Protein AF-A0A6G9AR00-F1 (afdb_monomer_lite)

Foldseek 3Di:
DPDPQQFQLVLVLLVLADPVLSVVLVVQLCVQCVVVVNNVVCVVAVNDRPHQLLPDDPSSLVSCCVRQVDDSCLNVDDPVVVNVRSVVSSVVRPD

Structure (mmCIF, N/CA/C/O backbone):
data_AF-A0A6G9AR00-F1
#
_entry.id   AF-A0A6G9AR00-F1
#
loop_
_atom_site.group_PDB
_atom_site.id
_atom_site.type_symbol
_atom_site.label_atom_id
_atom_site.label_alt_id
_atom_site.label_comp_id
_atom_site.label_asym_id
_atom_site.label_entity_id
_atom_site.label_seq_id
_atom_site.pdbx_PDB_ins_code
_atom_site.Cartn_x
_atom_site.Cartn_y
_atom_site.Cartn_z
_atom_site.occupancy
_atom_site.B_iso_or_equiv
_atom_site.auth_seq_id
_atom_site.auth_comp_id
_atom_site.auth_asym_id
_atom_site.auth_atom_id
_atom_site.pdbx_PDB_model_num
ATOM 1 N N . MET A 1 1 ? 12.379 14.492 23.608 1.00 38.84 1 MET A N 1
ATOM 2 C CA . MET A 1 1 ? 11.408 14.354 22.499 1.00 38.84 1 MET A CA 1
ATOM 3 C C . MET A 1 1 ? 11.443 12.910 22.033 1.00 38.84 1 MET A C 1
ATOM 5 O O . MET A 1 1 ? 12.538 12.475 21.694 1.00 38.84 1 MET A O 1
ATOM 9 N N . PRO A 1 2 ? 10.353 12.125 22.064 1.00 42.62 2 PRO A N 1
ATOM 10 C CA . PRO A 1 2 ? 10.412 10.800 21.472 1.00 42.62 2 PRO A CA 1
ATOM 11 C C . PRO A 1 2 ? 10.426 10.966 19.951 1.00 42.62 2 PRO A C 1
ATOM 13 O O . PRO A 1 2 ? 9.489 11.487 19.352 1.00 42.62 2 PRO A O 1
ATOM 16 N N . SER A 1 3 ? 11.543 10.569 19.354 1.00 44.75 3 SER A N 1
ATOM 17 C CA . SER A 1 3 ? 11.789 10.486 17.923 1.00 44.75 3 SER A CA 1
ATOM 18 C C . SER A 1 3 ? 10.709 9.616 17.285 1.00 44.75 3 SER A C 1
ATOM 20 O O . SER A 1 3 ? 10.756 8.391 17.403 1.00 44.75 3 SER A O 1
ATOM 22 N N . VAL A 1 4 ? 9.713 10.212 16.627 1.00 49.25 4 VAL A N 1
ATOM 23 C CA . VAL A 1 4 ? 8.842 9.429 15.747 1.00 49.25 4 VAL A CA 1
ATOM 24 C C . VAL A 1 4 ? 9.726 9.077 14.558 1.00 49.25 4 VAL A C 1
ATOM 26 O O . VAL A 1 4 ? 10.139 9.985 13.833 1.00 49.25 4 VAL A O 1
ATOM 29 N N . PRO A 1 5 ? 10.121 7.804 14.375 1.00 46.47 5 PRO A N 1
ATOM 30 C CA . PRO A 1 5 ? 10.903 7.465 13.208 1.00 46.47 5 PRO A CA 1
ATOM 31 C C . PRO A 1 5 ? 10.030 7.819 12.016 1.00 46.47 5 PRO A C 1
ATOM 33 O O . PRO A 1 5 ? 8.821 7.586 12.054 1.00 46.47 5 PRO A O 1
ATOM 36 N N . ASN A 1 6 ? 10.659 8.394 11.002 1.00 54.59 6 ASN A N 1
ATOM 37 C CA . ASN A 1 6 ? 10.115 8.691 9.687 1.00 54.59 6 ASN A CA 1
ATOM 38 C C . ASN A 1 6 ? 9.624 7.368 9.057 1.00 54.59 6 ASN A C 1
ATOM 40 O O . ASN A 1 6 ? 10.310 6.742 8.254 1.00 54.59 6 ASN A O 1
ATOM 44 N N . ARG A 1 7 ? 8.520 6.827 9.579 1.00 63.00 7 ARG A N 1
ATOM 45 C CA . ARG A 1 7 ? 7.983 5.511 9.262 1.00 63.00 7 ARG A CA 1
ATOM 46 C C . ARG A 1 7 ? 7.152 5.709 8.020 1.00 63.00 7 ARG A C 1
ATOM 48 O O . ARG A 1 7 ? 6.136 6.387 8.074 1.00 63.00 7 ARG A O 1
ATOM 55 N N . ASN A 1 8 ? 7.604 5.106 6.928 1.00 79.88 8 ASN A N 1
ATOM 56 C CA . ASN A 1 8 ? 6.878 4.992 5.674 1.00 79.88 8 ASN A CA 1
ATOM 57 C C . ASN A 1 8 ? 5.347 4.903 5.910 1.00 79.88 8 ASN A C 1
ATOM 59 O O . ASN A 1 8 ? 4.888 3.908 6.486 1.00 79.88 8 ASN A O 1
ATOM 63 N N . PRO A 1 9 ? 4.554 5.905 5.489 1.00 84.50 9 PRO A N 1
ATOM 64 C CA . PRO A 1 9 ? 3.129 5.967 5.813 1.00 84.50 9 PRO A CA 1
ATOM 65 C C . PRO A 1 9 ? 2.324 4.824 5.172 1.00 84.50 9 PRO A C 1
ATOM 67 O O . PRO A 1 9 ? 1.307 4.408 5.726 1.00 84.50 9 PRO A O 1
ATOM 70 N N . LEU A 1 10 ? 2.827 4.184 4.102 1.00 84.44 10 LEU A N 1
ATOM 71 C CA . LEU A 1 10 ? 2.244 2.931 3.590 1.00 84.44 10 LEU A CA 1
ATOM 72 C C . LEU A 1 10 ? 2.298 1.809 4.623 1.00 84.44 10 LEU A C 1
ATOM 74 O O . LEU A 1 10 ? 1.376 1.000 4.728 1.00 84.44 10 LEU A O 1
ATOM 78 N N . PHE A 1 11 ? 3.397 1.727 5.373 1.00 82.38 11 PHE A N 1
ATOM 79 C CA . PHE A 1 11 ? 3.552 0.715 6.407 1.00 82.38 11 PHE A CA 1
ATOM 80 C C . PHE A 1 11 ? 2.547 0.941 7.539 1.00 82.38 11 PHE A C 1
ATOM 82 O O . PHE A 1 11 ? 1.971 -0.021 8.051 1.00 82.38 11 PHE A O 1
ATOM 89 N N . GLN A 1 12 ? 2.303 2.204 7.898 1.00 82.62 12 GLN A N 1
ATOM 90 C CA . GLN A 1 12 ? 1.280 2.576 8.867 1.00 82.62 12 GLN A CA 1
ATOM 91 C C . GLN A 1 12 ? -0.115 2.177 8.381 1.00 82.62 12 GLN A C 1
ATOM 93 O O . GLN A 1 12 ? -0.804 1.446 9.093 1.00 82.62 12 GLN A O 1
ATOM 98 N N . LEU A 1 13 ? -0.486 2.553 7.155 1.00 86.81 13 LEU A N 1
ATOM 99 C CA . LEU A 1 13 ? -1.760 2.182 6.538 1.00 86.81 13 LEU A CA 1
ATOM 100 C C . LEU A 1 13 ? -1.967 0.660 6.556 1.00 86.81 13 LEU A C 1
ATOM 102 O O . LEU A 1 13 ? -2.929 0.156 7.131 1.00 86.81 13 LEU A O 1
ATOM 106 N N . LEU A 1 14 ? -1.003 -0.104 6.034 1.00 85.00 14 LEU A N 1
ATOM 107 C CA . LEU A 1 14 ? -1.074 -1.568 5.984 1.00 85.00 14 LEU A CA 1
ATOM 108 C C . LEU A 1 14 ? -1.132 -2.244 7.359 1.00 85.00 14 LEU A C 1
ATOM 110 O O . LEU A 1 14 ? -1.521 -3.415 7.439 1.00 85.00 14 LEU A O 1
ATOM 114 N N . ARG A 1 15 ? -0.671 -1.577 8.421 1.00 84.06 15 ARG A N 1
ATOM 115 C CA . ARG A 1 15 ? -0.706 -2.086 9.798 1.00 84.06 15 ARG A CA 1
ATOM 116 C C . ARG A 1 15 ? -2.006 -1.725 10.516 1.00 84.06 15 ARG A C 1
ATOM 118 O O . ARG A 1 15 ? -2.429 -2.505 11.362 1.00 84.06 15 ARG A O 1
ATOM 125 N N . GLN A 1 16 ? -2.589 -0.568 10.212 1.00 87.25 16 GLN A N 1
ATOM 126 C CA . GLN A 1 16 ? -3.801 -0.072 10.865 1.00 87.25 16 GLN A CA 1
ATOM 127 C C . GLN A 1 16 ? -5.094 -0.576 10.211 1.00 87.25 16 GLN A C 1
ATOM 129 O O . GLN A 1 16 ? -6.138 -0.549 10.853 1.00 87.25 16 GLN A O 1
ATOM 134 N N . LEU A 1 17 ? -5.030 -1.099 8.981 1.00 87.00 17 LEU A N 1
ATOM 135 C CA . LEU A 1 17 ? -6.171 -1.782 8.367 1.00 87.00 17 LEU A CA 1
ATOM 136 C C . LEU A 1 17 ? -6.668 -2.957 9.239 1.00 87.00 17 LEU A C 1
ATOM 138 O O . LEU A 1 17 ? -5.840 -3.720 9.758 1.00 87.00 17 LEU A O 1
ATOM 142 N N . PRO A 1 18 ? -7.995 -3.184 9.338 1.00 87.06 18 PRO A N 1
ATOM 143 C CA . PRO A 1 18 ? -8.550 -4.345 10.031 1.00 87.06 18 PRO A CA 1
ATOM 144 C C . PRO A 1 18 ? -7.943 -5.650 9.508 1.00 87.06 18 PRO A C 1
ATOM 146 O O . PRO A 1 18 ? -7.810 -5.824 8.298 1.00 87.06 18 PRO A O 1
ATOM 149 N N . LYS A 1 19 ? -7.597 -6.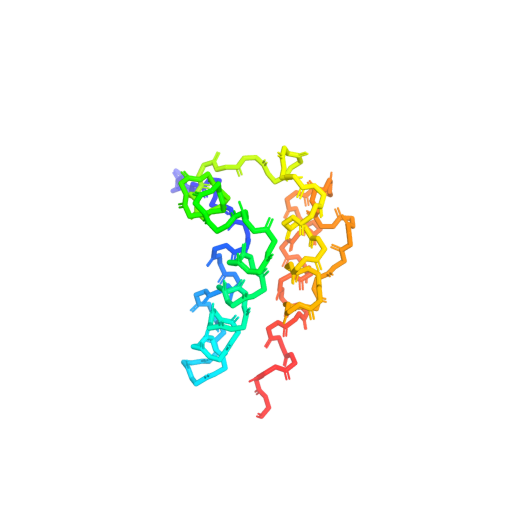596 10.396 1.00 86.50 19 LYS A N 1
ATOM 150 C CA . LYS A 1 19 ? -6.904 -7.856 10.040 1.00 86.50 19 LYS A CA 1
ATOM 151 C C . LYS A 1 19 ? -7.437 -8.563 8.776 1.00 86.50 19 LYS A C 1
ATOM 153 O O . LYS A 1 19 ? -6.602 -8.880 7.924 1.00 86.50 19 LYS A O 1
ATOM 158 N N . PRO A 1 20 ? -8.755 -8.813 8.611 1.00 87.75 20 PRO A N 1
ATOM 159 C CA . PRO A 1 20 ? -9.261 -9.489 7.412 1.00 87.75 20 PRO A CA 1
ATOM 160 C C . PRO A 1 20 ? -8.995 -8.683 6.130 1.00 87.75 20 PRO A C 1
ATOM 162 O O . PRO A 1 20 ? -8.513 -9.230 5.137 1.00 87.75 20 PRO A O 1
ATOM 165 N N . ILE A 1 21 ? -9.206 -7.367 6.183 1.00 88.56 21 ILE A N 1
ATOM 166 C CA . ILE A 1 21 ? -9.020 -6.449 5.053 1.00 88.56 21 ILE A CA 1
ATOM 167 C C . ILE A 1 21 ? -7.532 -6.288 4.741 1.00 88.56 21 ILE A C 1
ATOM 169 O O . ILE A 1 21 ? -7.111 -6.454 3.599 1.00 88.56 21 ILE A O 1
ATOM 173 N N . GLY A 1 22 ? -6.702 -6.045 5.755 1.00 88.38 22 GLY A N 1
ATOM 174 C CA . GLY A 1 22 ? -5.254 -5.939 5.606 1.00 88.38 22 GLY A CA 1
ATOM 175 C C . GLY A 1 22 ? -4.641 -7.192 4.977 1.00 88.38 22 GLY A C 1
ATOM 176 O O . GLY A 1 22 ? -3.766 -7.080 4.116 1.00 88.38 22 GLY A O 1
ATOM 177 N N . TRP A 1 23 ? -5.122 -8.387 5.337 1.00 89.88 23 TRP A N 1
ATOM 178 C CA . TRP A 1 23 ? -4.678 -9.635 4.713 1.00 89.88 23 TRP A CA 1
ATOM 179 C C . TRP A 1 23 ? -5.100 -9.733 3.242 1.00 89.88 23 TRP A C 1
ATOM 181 O O . TRP A 1 23 ? -4.257 -10.016 2.387 1.00 89.88 23 TRP A O 1
ATOM 191 N N . GLN A 1 24 ? -6.365 -9.429 2.931 1.00 91.25 24 GLN A N 1
ATOM 192 C CA . GLN A 1 24 ? -6.875 -9.409 1.558 1.00 91.25 24 GLN A CA 1
ATOM 193 C C . GLN A 1 24 ? -6.079 -8.436 0.676 1.00 91.25 24 GLN A C 1
ATOM 195 O O . GLN A 1 24 ? -5.608 -8.819 -0.396 1.00 91.25 24 GLN A O 1
ATOM 200 N N . LYS A 1 25 ? -5.855 -7.205 1.151 1.00 90.19 25 LYS A N 1
ATOM 201 C CA . LYS A 1 25 ? -5.097 -6.173 0.432 1.00 90.19 25 LYS A CA 1
ATOM 202 C C . LYS A 1 25 ? -3.645 -6.587 0.206 1.00 90.19 25 LYS A C 1
ATOM 204 O O . LYS A 1 25 ? -3.155 -6.499 -0.915 1.00 90.19 25 LYS A O 1
ATOM 209 N N . ARG A 1 26 ? -2.959 -7.122 1.224 1.00 90.94 26 ARG A N 1
ATOM 210 C CA . ARG A 1 26 ? -1.579 -7.631 1.076 1.00 90.94 26 ARG A CA 1
ATOM 211 C C . ARG A 1 26 ? -1.493 -8.772 0.066 1.00 90.94 26 ARG A C 1
ATOM 213 O O . ARG A 1 26 ? -0.542 -8.821 -0.714 1.00 90.94 26 ARG A O 1
ATOM 220 N N . ARG A 1 27 ? -2.472 -9.682 0.067 1.00 92.75 27 ARG A N 1
ATOM 221 C CA . ARG A 1 27 ? -2.537 -10.789 -0.894 1.00 92.75 27 ARG A CA 1
ATOM 222 C C . ARG A 1 27 ? -2.752 -10.280 -2.320 1.00 92.75 27 ARG A C 1
ATOM 224 O O . ARG A 1 27 ? -2.054 -10.747 -3.216 1.00 92.75 27 ARG A O 1
ATOM 231 N N . ALA A 1 28 ? -3.641 -9.306 -2.513 1.00 93.25 28 ALA A N 1
ATOM 232 C CA . ALA A 1 28 ? -3.888 -8.686 -3.813 1.00 93.25 28 ALA A CA 1
ATOM 233 C C . ALA A 1 28 ? -2.654 -7.927 -4.336 1.00 93.25 28 ALA A C 1
ATOM 235 O O . ALA A 1 28 ? -2.198 -8.197 -5.442 1.00 93.25 28 ALA A O 1
ATOM 236 N N . ILE A 1 29 ? -2.030 -7.087 -3.498 1.00 92.56 29 ILE A N 1
ATOM 237 C CA . ILE A 1 29 ? -0.780 -6.377 -3.827 1.00 92.56 29 ILE A CA 1
ATOM 238 C C . ILE A 1 29 ? 0.314 -7.366 -4.240 1.00 92.56 29 ILE A C 1
ATOM 240 O O . ILE A 1 29 ? 0.994 -7.160 -5.243 1.00 92.56 29 ILE A O 1
ATOM 244 N N . LYS A 1 30 ? 0.480 -8.463 -3.489 1.00 93.25 30 LYS A N 1
ATOM 245 C CA . LYS A 1 30 ? 1.451 -9.505 -3.834 1.00 93.25 30 LYS A CA 1
ATOM 246 C C . LYS A 1 30 ? 1.148 -10.122 -5.200 1.00 93.25 30 LYS A C 1
ATOM 248 O O . LYS A 1 30 ? 2.067 -10.232 -6.003 1.00 93.25 30 LYS A O 1
ATOM 253 N N . ALA A 1 31 ? -0.095 -10.532 -5.452 1.00 93.88 31 ALA A N 1
ATOM 254 C CA . ALA A 1 31 ? -0.482 -11.163 -6.713 1.00 93.88 31 ALA A CA 1
ATOM 255 C C . ALA A 1 31 ? -0.194 -10.251 -7.916 1.00 93.88 31 ALA A C 1
ATOM 257 O O . ALA A 1 31 ? 0.449 -10.676 -8.874 1.00 93.88 31 ALA A O 1
ATOM 258 N N . ASP A 1 32 ? -0.568 -8.978 -7.810 1.00 93.62 32 ASP A N 1
ATOM 259 C CA . ASP A 1 32 ? -0.351 -7.986 -8.861 1.00 93.62 32 ASP A CA 1
ATOM 260 C C . ASP A 1 32 ? 1.133 -7.726 -9.127 1.00 93.62 32 ASP A C 1
ATOM 262 O O . ASP A 1 32 ? 1.584 -7.690 -10.270 1.00 93.62 32 ASP A O 1
ATOM 266 N N . LEU A 1 33 ? 1.931 -7.580 -8.069 1.00 93.06 33 LEU A N 1
ATOM 267 C CA . LEU A 1 33 ? 3.363 -7.335 -8.214 1.00 93.06 33 LEU A CA 1
ATOM 268 C C . LEU A 1 33 ? 4.123 -8.561 -8.721 1.00 93.06 33 LEU A C 1
ATOM 270 O O . LEU A 1 33 ? 5.155 -8.397 -9.370 1.00 93.06 33 LEU A O 1
ATOM 274 N N . VAL A 1 34 ? 3.649 -9.775 -8.425 1.00 93.88 34 VAL A N 1
ATOM 275 C CA . VAL A 1 34 ? 4.196 -11.007 -9.009 1.00 93.88 34 VAL A CA 1
ATOM 276 C C . VAL A 1 34 ? 3.910 -11.041 -10.508 1.00 93.88 34 VAL A C 1
ATOM 278 O O . VAL A 1 34 ? 4.840 -11.268 -11.275 1.00 93.88 34 VAL A 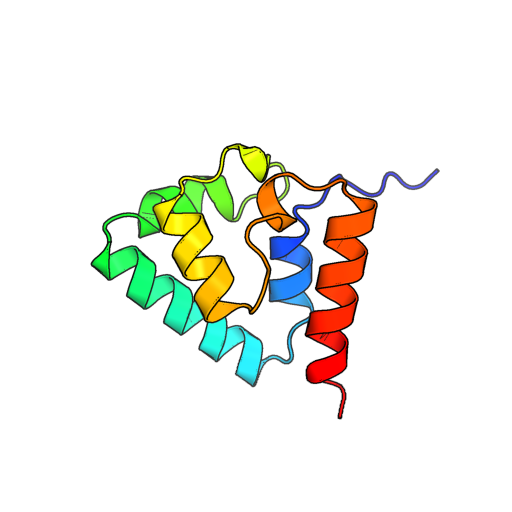O 1
ATOM 281 N N . ALA A 1 35 ? 2.680 -10.728 -10.930 1.00 92.94 35 ALA A N 1
ATOM 282 C CA . ALA A 1 35 ? 2.319 -10.661 -12.348 1.00 92.94 35 ALA A CA 1
ATOM 283 C C . ALA A 1 35 ? 3.156 -9.629 -13.128 1.00 92.94 35 ALA A C 1
ATOM 285 O O . ALA A 1 35 ? 3.475 -9.841 -14.292 1.00 92.94 35 ALA A O 1
ATOM 286 N N . LEU A 1 36 ? 3.568 -8.539 -12.472 1.00 90.94 36 LEU A N 1
ATOM 287 C CA . LEU A 1 36 ? 4.431 -7.505 -13.055 1.00 90.94 36 LEU A CA 1
ATOM 288 C C . LEU A 1 36 ? 5.940 -7.797 -12.932 1.00 90.94 36 LEU A C 1
ATOM 290 O O . LEU A 1 36 ? 6.751 -6.977 -13.364 1.00 90.94 36 LEU A O 1
ATOM 294 N N . GLY A 1 37 ? 6.347 -8.893 -12.282 1.00 91.81 37 GLY A N 1
ATOM 295 C CA . GLY A 1 37 ? 7.760 -9.175 -11.996 1.00 91.81 37 GLY A CA 1
ATOM 296 C C . GLY A 1 37 ? 8.424 -8.159 -11.050 1.00 91.81 37 GLY A C 1
ATOM 297 O O . GLY A 1 37 ? 9.645 -8.025 -11.028 1.00 91.81 37 GLY A O 1
ATOM 298 N N . LYS A 1 38 ? 7.638 -7.410 -10.264 1.00 91.12 38 LYS A N 1
ATOM 299 C CA . LYS A 1 38 ? 8.108 -6.352 -9.344 1.00 91.12 38 LYS A CA 1
ATOM 300 C C . LYS A 1 38 ? 8.009 -6.730 -7.864 1.00 91.12 38 LYS A C 1
ATOM 302 O O . LYS A 1 38 ? 8.403 -5.937 -7.007 1.00 91.12 38 LYS A O 1
ATOM 307 N N . TRP A 1 39 ? 7.518 -7.929 -7.543 1.00 90.31 39 TRP A N 1
ATOM 308 C CA . TRP A 1 39 ? 7.343 -8.388 -6.159 1.00 90.31 39 TRP A CA 1
ATOM 309 C C . TRP A 1 39 ? 8.628 -8.314 -5.331 1.00 90.31 39 TRP A C 1
ATOM 311 O O . TRP A 1 39 ? 8.607 -7.826 -4.201 1.00 90.31 39 TRP A O 1
ATOM 321 N N . GLU A 1 40 ? 9.755 -8.754 -5.889 1.00 87.69 40 GLU A N 1
ATOM 322 C CA . GLU A 1 40 ? 11.027 -8.760 -5.168 1.00 87.69 40 GLU A CA 1
ATOM 323 C C . GLU A 1 40 ? 11.512 -7.341 -4.849 1.00 87.69 40 GLU A C 1
ATOM 325 O O . GLU A 1 40 ? 11.848 -7.041 -3.701 1.00 87.69 40 GLU A O 1
ATOM 330 N N . HIS A 1 41 ? 11.429 -6.436 -5.829 1.00 85.75 41 HIS A N 1
ATOM 331 C CA . HIS A 1 41 ? 11.736 -5.021 -5.641 1.00 85.75 41 HIS A CA 1
ATOM 332 C C . HIS A 1 41 ? 10.856 -4.391 -4.550 1.00 85.75 41 HIS A C 1
ATOM 334 O O . HIS A 1 41 ? 11.361 -3.740 -3.635 1.00 85.75 41 HIS A O 1
ATOM 340 N N . TYR A 1 42 ? 9.543 -4.627 -4.599 1.00 85.62 42 TYR A N 1
ATOM 341 C CA . TYR A 1 42 ? 8.607 -4.130 -3.591 1.00 85.62 42 TYR A CA 1
ATOM 342 C C . TYR A 1 42 ? 8.924 -4.654 -2.184 1.00 85.62 42 TYR A C 1
ATOM 344 O O . 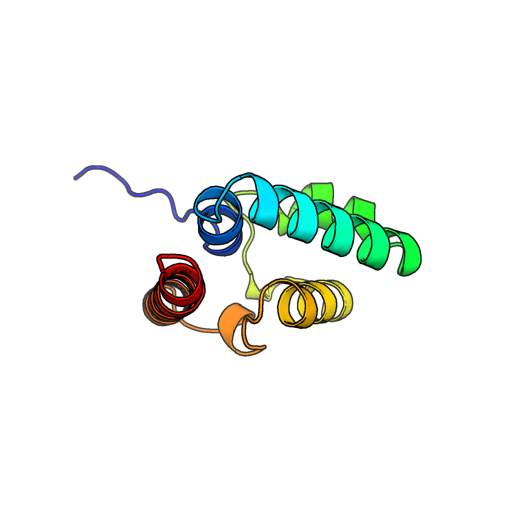TYR A 1 42 ? 8.986 -3.879 -1.227 1.00 85.62 42 TYR A O 1
ATOM 352 N N . ARG A 1 43 ? 9.181 -5.961 -2.054 1.00 86.31 43 ARG A N 1
ATOM 353 C CA . ARG A 1 43 ? 9.487 -6.607 -0.773 1.00 86.31 43 ARG A CA 1
ATOM 354 C C . ARG A 1 43 ? 10.793 -6.101 -0.163 1.00 86.31 43 ARG A C 1
ATOM 356 O O . ARG A 1 43 ? 10.852 -5.889 1.045 1.00 86.31 43 ARG A O 1
ATOM 363 N N . GLN A 1 44 ? 11.840 -5.942 -0.970 1.00 84.56 44 GLN A N 1
ATOM 364 C CA . GLN A 1 44 ? 13.168 -5.567 -0.479 1.00 84.56 44 GLN A CA 1
ATOM 365 C C . GLN A 1 44 ? 13.312 -4.062 -0.224 1.00 84.56 44 GLN A C 1
ATOM 367 O O . GLN A 1 44 ? 14.090 -3.668 0.647 1.00 84.56 44 GLN A O 1
ATOM 372 N N . ARG A 1 45 ? 12.587 -3.225 -0.977 1.00 83.75 45 ARG A N 1
ATOM 373 C CA . ARG A 1 45 ? 12.720 -1.762 -0.944 1.00 83.75 45 ARG A CA 1
ATOM 374 C C . ARG A 1 45 ? 11.491 -1.091 -0.341 1.00 83.75 45 ARG A C 1
ATOM 376 O O . ARG A 1 45 ? 11.575 -0.552 0.756 1.00 83.75 45 ARG A O 1
ATOM 383 N N . VAL A 1 46 ? 10.354 -1.170 -1.031 1.00 78.31 46 VAL A N 1
ATOM 384 C CA . VAL A 1 46 ? 9.165 -0.334 -0.779 1.00 78.31 46 VAL A CA 1
ATOM 385 C C . VAL A 1 46 ? 8.516 -0.605 0.579 1.00 78.31 46 VAL A C 1
ATOM 387 O O . VAL A 1 46 ? 8.019 0.319 1.210 1.00 78.31 46 VAL A O 1
ATOM 390 N N . LEU A 1 47 ? 8.549 -1.847 1.068 1.00 75.50 47 LEU A N 1
ATOM 391 C CA . LEU A 1 47 ? 8.007 -2.204 2.386 1.00 75.50 47 LEU A CA 1
ATOM 392 C C . LEU A 1 47 ? 8.898 -1.802 3.574 1.00 75.50 47 LEU A C 1
ATOM 394 O O . LEU A 1 47 ? 8.501 -2.004 4.724 1.00 75.50 47 LEU A O 1
ATOM 398 N N . ARG A 1 48 ? 10.098 -1.256 3.338 1.00 78.50 48 ARG A N 1
ATOM 399 C CA . ARG A 1 48 ? 10.973 -0.816 4.429 1.00 78.50 48 ARG A CA 1
ATOM 400 C C . ARG A 1 48 ? 10.486 0.503 5.017 1.00 78.50 48 ARG A C 1
ATOM 402 O O . ARG A 1 48 ? 10.049 1.402 4.301 1.00 78.50 48 ARG A O 1
ATOM 409 N N . SER A 1 49 ? 10.624 0.621 6.337 1.00 70.50 49 SER A N 1
ATOM 410 C CA . SER A 1 49 ? 10.247 1.823 7.086 1.00 70.50 49 SER A CA 1
ATOM 411 C C . SER A 1 49 ? 10.996 3.071 6.615 1.00 70.50 49 SER A C 1
ATOM 413 O O . SER A 1 49 ? 10.439 4.154 6.694 1.00 70.50 49 SER A O 1
ATOM 415 N N . GLU A 1 50 ? 12.231 2.914 6.138 1.00 75.25 50 GLU A N 1
ATOM 416 C CA . GLU A 1 50 ? 13.130 4.007 5.738 1.00 75.25 50 GLU A CA 1
ATOM 417 C C . GLU A 1 50 ? 13.057 4.330 4.236 1.00 75.25 50 GLU A C 1
ATOM 419 O O . GLU A 1 50 ? 13.827 5.143 3.724 1.00 75.25 50 GLU A O 1
ATOM 424 N N . TRP A 1 51 ? 12.174 3.660 3.489 1.00 82.31 51 TRP A N 1
ATOM 425 C CA . TRP A 1 51 ? 12.061 3.884 2.055 1.00 82.31 51 TRP A CA 1
ATOM 426 C C . TRP A 1 51 ? 11.457 5.256 1.753 1.00 82.31 51 TRP A C 1
ATOM 428 O O . TRP A 1 51 ? 10.388 5.602 2.254 1.00 82.31 51 TRP A O 1
ATOM 438 N N . LYS A 1 52 ? 12.119 6.016 0.875 1.00 81.00 52 LYS A N 1
ATOM 439 C CA . LYS A 1 52 ? 11.591 7.27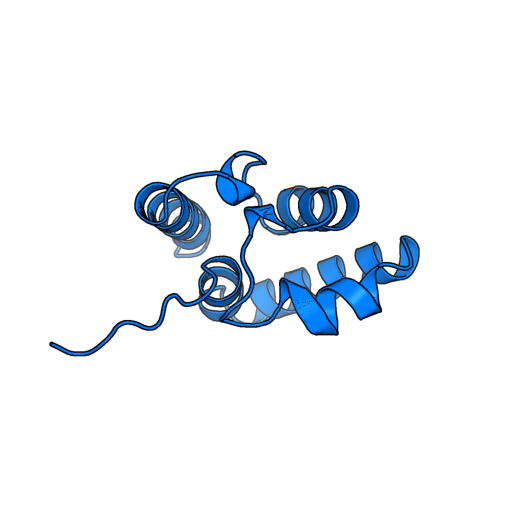7 0.348 1.00 81.00 52 LYS A CA 1
ATOM 440 C C . LYS A 1 52 ? 10.542 6.977 -0.717 1.00 81.00 52 LYS A C 1
ATOM 442 O O . LYS A 1 52 ? 10.882 6.485 -1.792 1.00 81.00 52 LYS A O 1
ATOM 447 N N . LEU A 1 53 ? 9.281 7.296 -0.429 1.00 81.81 53 LEU A N 1
ATOM 448 C CA . LEU A 1 53 ? 8.152 6.992 -1.311 1.00 81.81 53 LEU A CA 1
ATOM 449 C C . LEU A 1 53 ? 8.299 7.567 -2.721 1.00 81.81 53 LEU A C 1
ATOM 451 O O . LEU A 1 53 ? 7.964 6.859 -3.669 1.00 81.81 53 LEU A O 1
ATOM 455 N N . GLY A 1 54 ? 8.901 8.749 -2.873 1.00 82.38 54 GLY A N 1
ATOM 456 C CA . GLY A 1 54 ? 9.149 9.362 -4.184 1.00 82.38 54 GLY A CA 1
ATOM 457 C C . GLY A 1 54 ? 10.050 8.542 -5.114 1.00 82.38 54 GLY A C 1
ATOM 458 O O . GLY A 1 54 ? 9.999 8.717 -6.324 1.00 82.38 54 GLY A O 1
ATOM 459 N N . ASN A 1 55 ? 10.819 7.585 -4.582 1.00 85.12 55 ASN A N 1
ATOM 460 C CA . ASN A 1 55 ? 11.647 6.677 -5.383 1.00 85.12 55 ASN A CA 1
ATOM 461 C C . ASN A 1 55 ? 10.903 5.396 -5.797 1.00 85.12 55 ASN A C 1
ATOM 463 O O . ASN A 1 55 ? 11.498 4.485 -6.378 1.00 85.12 55 ASN A O 1
ATOM 467 N N . THR A 1 56 ? 9.621 5.265 -5.451 1.00 85.81 56 THR A N 1
ATOM 468 C CA . THR A 1 56 ? 8.833 4.074 -5.770 1.00 85.81 56 THR A CA 1
ATOM 469 C C . THR A 1 56 ? 8.611 3.987 -7.272 1.00 85.81 56 THR A C 1
ATOM 471 O O . THR A 1 56 ? 8.085 4.902 -7.896 1.00 85.81 56 THR A O 1
ATOM 474 N N . HIS A 1 57 ? 8.984 2.851 -7.857 1.00 87.88 57 HIS A N 1
ATOM 475 C CA . HIS A 1 57 ? 8.771 2.600 -9.277 1.00 87.88 57 HIS A CA 1
ATOM 476 C C . HIS A 1 57 ? 7.285 2.753 -9.647 1.00 87.88 57 HIS A C 1
ATOM 478 O O . HIS A 1 57 ? 6.424 2.201 -8.961 1.00 87.88 57 HIS A O 1
ATOM 484 N N . ILE A 1 58 ? 6.988 3.414 -10.772 1.00 88.81 58 ILE A N 1
ATOM 485 C CA . ILE A 1 58 ? 5.619 3.762 -11.207 1.00 88.81 58 ILE A CA 1
ATOM 486 C C . ILE A 1 58 ? 4.689 2.539 -11.221 1.00 88.81 58 ILE A C 1
ATOM 488 O O . ILE A 1 58 ? 3.587 2.592 -10.688 1.00 88.81 58 ILE A O 1
ATOM 492 N N . ALA A 1 59 ? 5.152 1.402 -11.750 1.00 89.25 59 ALA A N 1
ATOM 493 C CA . ALA A 1 59 ? 4.388 0.149 -11.724 1.00 89.25 59 ALA A CA 1
ATOM 494 C C . ALA A 1 59 ? 4.003 -0.318 -10.301 1.00 89.25 59 ALA A C 1
ATOM 496 O O . ALA A 1 59 ? 2.892 -0.794 -10.090 1.00 89.25 59 ALA A O 1
ATOM 497 N N . CYS A 1 60 ? 4.889 -0.158 -9.310 1.00 89.19 60 CYS A N 1
ATOM 498 C CA . CYS A 1 60 ? 4.571 -0.466 -7.914 1.00 89.19 60 CYS A CA 1
ATOM 499 C C . CYS A 1 60 ? 3.576 0.547 -7.337 1.00 89.19 60 CYS A C 1
ATOM 501 O O . CYS A 1 60 ? 2.644 0.149 -6.642 1.00 89.19 60 CYS A O 1
ATOM 503 N N . ALA A 1 61 ? 3.758 1.836 -7.643 1.00 90.94 61 ALA A N 1
ATOM 504 C CA . ALA A 1 61 ? 2.844 2.892 -7.222 1.00 90.94 61 ALA A CA 1
ATOM 505 C C . ALA A 1 61 ? 1.427 2.648 -7.760 1.00 90.94 61 ALA A C 1
ATOM 507 O O . ALA A 1 61 ? 0.478 2.672 -6.988 1.00 90.94 61 ALA A O 1
ATOM 508 N N . ALA A 1 62 ? 1.285 2.285 -9.038 1.00 91.94 62 ALA A N 1
ATOM 509 C CA . ALA A 1 62 ? -0.005 1.971 -9.653 1.00 91.94 62 ALA A CA 1
ATOM 510 C C . ALA A 1 62 ? -0.740 0.813 -8.952 1.00 91.94 62 ALA A C 1
ATOM 512 O O . ALA A 1 62 ? -1.947 0.892 -8.723 1.00 91.94 62 ALA A O 1
ATOM 513 N N . VAL A 1 63 ? -0.022 -0.247 -8.557 1.00 93.44 63 VAL A N 1
ATOM 514 C CA . VAL A 1 63 ? -0.620 -1.347 -7.779 1.00 93.44 63 VAL A CA 1
ATOM 515 C C . VAL A 1 63 ? -1.095 -0.857 -6.414 1.00 93.44 63 VAL A C 1
ATOM 517 O O . VAL A 1 63 ? -2.194 -1.206 -5.990 1.00 93.44 63 VAL A O 1
ATOM 520 N N . LEU A 1 64 ? -0.289 -0.052 -5.722 1.00 91.75 64 LEU A N 1
ATOM 521 C CA . LEU A 1 64 ? -0.633 0.468 -4.400 1.00 91.75 64 LEU A CA 1
ATOM 522 C C . LEU A 1 64 ? -1.819 1.432 -4.454 1.00 91.75 64 LEU A C 1
ATOM 524 O O . LEU A 1 64 ? -2.723 1.283 -3.642 1.00 91.75 64 LEU A O 1
ATOM 528 N N . VAL A 1 65 ? -1.859 2.334 -5.435 1.00 92.69 65 VAL A N 1
ATOM 529 C CA . VAL A 1 65 ? -3.001 3.218 -5.722 1.00 92.69 65 VAL A CA 1
ATOM 530 C C . VAL A 1 65 ? -4.270 2.393 -5.897 1.00 92.69 65 VAL A C 1
ATOM 532 O O . VAL A 1 65 ? -5.234 2.557 -5.154 1.00 92.69 65 VAL A O 1
ATOM 535 N N . ARG A 1 66 ? -4.241 1.409 -6.803 1.00 92.25 66 ARG A N 1
ATOM 536 C CA . ARG A 1 66 ? -5.406 0.564 -7.087 1.00 92.25 66 ARG A CA 1
ATOM 537 C C . ARG A 1 66 ? -5.866 -0.247 -5.877 1.00 92.25 66 ARG A C 1
ATOM 539 O O . ARG A 1 66 ? -7.062 -0.393 -5.652 1.00 92.25 66 ARG A O 1
ATOM 546 N N . GLN A 1 67 ? -4.930 -0.833 -5.132 1.00 92.69 67 GLN A N 1
ATOM 547 C CA . GLN A 1 67 ? -5.276 -1.752 -4.049 1.00 92.69 67 GLN A CA 1
ATOM 548 C C . GLN A 1 67 ? -5.617 -1.023 -2.752 1.00 92.69 67 GLN A C 1
ATOM 550 O O . GLN A 1 67 ? -6.546 -1.432 -2.058 1.00 92.69 67 GLN A O 1
ATOM 555 N N . LEU A 1 68 ? -4.893 0.037 -2.406 1.00 89.38 68 LEU A N 1
ATOM 556 C CA . LEU A 1 68 ? -5.052 0.749 -1.137 1.00 89.38 68 LEU A CA 1
ATOM 557 C C . LEU A 1 68 ? -5.981 1.958 -1.234 1.00 89.38 68 LEU A C 1
ATOM 559 O O . LEU A 1 68 ? -6.413 2.434 -0.192 1.00 89.38 68 LEU A O 1
ATOM 563 N N . GLY A 1 69 ? -6.320 2.409 -2.445 1.00 88.44 69 GLY A N 1
ATOM 564 C CA . GLY A 1 69 ? -7.155 3.592 -2.649 1.00 88.44 69 GLY A CA 1
ATOM 565 C C . GLY A 1 69 ? -6.428 4.902 -2.349 1.00 88.44 69 GLY A C 1
ATOM 566 O O . GLY A 1 69 ? -7.086 5.919 -2.178 1.00 88.44 69 GLY A O 1
ATOM 567 N N . ILE A 1 70 ? -5.094 4.868 -2.272 1.00 91.31 70 ILE A N 1
ATOM 568 C CA . ILE A 1 70 ? -4.265 6.075 -2.200 1.00 91.31 70 ILE A CA 1
ATOM 569 C C . ILE A 1 70 ? -4.179 6.737 -3.576 1.00 91.31 70 ILE A C 1
ATOM 571 O O . ILE A 1 70 ? -4.288 6.080 -4.609 1.00 91.31 70 ILE A O 1
ATOM 575 N N . SER A 1 71 ? -3.916 8.028 -3.586 1.00 91.75 71 SER A N 1
ATOM 576 C CA . SER A 1 71 ? -3.656 8.871 -4.734 1.00 91.75 71 SER A CA 1
ATOM 577 C C . SER A 1 71 ? -2.234 8.663 -5.266 1.00 91.75 71 SER A C 1
ATOM 579 O O . SER A 1 71 ? -1.349 8.119 -4.601 1.00 91.75 71 SER A O 1
ATOM 581 N N . TYR A 1 72 ? -1.981 9.116 -6.496 1.00 89.31 72 TYR A N 1
ATOM 582 C CA . TYR A 1 72 ? -0.612 9.167 -7.019 1.00 89.31 72 TYR A CA 1
ATOM 583 C C . TYR A 1 72 ? 0.226 10.260 -6.345 1.00 89.31 72 TYR A C 1
ATOM 585 O O . TYR A 1 72 ? 1.442 10.092 -6.229 1.00 89.31 72 TYR A O 1
ATOM 593 N N . SER A 1 73 ? -0.402 11.349 -5.887 1.00 89.75 73 SER A N 1
ATOM 594 C CA . SER A 1 73 ? 0.300 12.436 -5.199 1.00 89.75 73 SER A CA 1
ATOM 595 C C . SER A 1 73 ? 0.863 11.977 -3.855 1.00 89.75 73 SER A C 1
ATOM 597 O O . SER A 1 73 ? 1.938 12.430 -3.473 1.00 89.75 73 SER A O 1
ATOM 599 N N . PHE A 1 74 ? 0.270 10.951 -3.233 1.00 89.62 74 PHE A N 1
ATOM 600 C CA . PHE A 1 74 ? 0.780 10.296 -2.027 1.00 89.62 74 PHE A CA 1
ATOM 601 C C . PHE A 1 74 ? 2.291 9.994 -2.059 1.00 89.62 74 PHE A C 1
ATOM 603 O O . PHE A 1 74 ? 2.971 10.065 -1.038 1.00 89.62 74 PHE A O 1
ATOM 610 N N . PHE A 1 75 ? 2.863 9.660 -3.220 1.00 88.44 75 PHE A N 1
ATOM 611 C CA . PHE A 1 75 ? 4.289 9.324 -3.330 1.00 88.44 75 PHE A CA 1
ATOM 612 C C . PHE A 1 75 ? 5.217 10.546 -3.322 1.00 88.44 75 PHE A C 1
ATOM 614 O O . PHE A 1 75 ? 6.406 10.401 -3.033 1.00 88.44 75 PHE A O 1
ATOM 621 N N . THR A 1 76 ? 4.689 11.728 -3.628 1.00 87.00 76 THR A N 1
ATOM 622 C CA . THR A 1 76 ? 5.432 12.989 -3.759 1.00 87.00 76 THR A CA 1
ATOM 623 C C . THR A 1 76 ? 5.041 14.035 -2.718 1.00 87.00 76 THR A C 1
ATOM 625 O O . THR A 1 76 ? 5.792 14.986 -2.514 1.00 87.00 76 THR A O 1
ATOM 628 N N . ASP A 1 77 ? 3.894 13.856 -2.067 1.00 86.12 77 ASP A N 1
ATOM 629 C CA . ASP A 1 77 ? 3.331 14.790 -1.100 1.00 86.12 77 ASP A CA 1
ATOM 630 C C . ASP A 1 77 ? 4.150 14.875 0.192 1.00 86.12 77 ASP A C 1
ATOM 632 O O . ASP A 1 77 ? 4.972 14.015 0.530 1.00 86.12 77 ASP A O 1
ATOM 636 N N . SER A 1 78 ? 3.910 15.952 0.940 1.00 86.38 78 SER A N 1
ATOM 637 C CA . SER A 1 78 ? 4.505 16.137 2.261 1.00 86.38 78 SER A CA 1
ATOM 638 C C . SER A 1 78 ? 4.028 15.066 3.249 1.00 86.38 78 SER A C 1
ATOM 640 O O . SER A 1 78 ? 2.928 14.527 3.135 1.00 86.38 78 SER A O 1
ATOM 642 N N . ALA A 1 79 ? 4.827 14.800 4.286 1.00 83.44 79 ALA A N 1
ATOM 643 C CA . ALA A 1 79 ? 4.478 13.815 5.313 1.00 83.44 79 ALA A CA 1
ATOM 644 C C . ALA A 1 79 ? 3.128 14.110 6.001 1.00 83.44 79 ALA A C 1
ATOM 646 O O . ALA A 1 79 ? 2.406 13.182 6.352 1.00 83.44 79 ALA A O 1
ATOM 647 N N . GLN A 1 80 ? 2.765 15.390 6.166 1.00 84.69 80 GLN A N 1
ATOM 648 C CA . GLN A 1 80 ? 1.460 15.785 6.711 1.00 84.69 80 GLN A CA 1
ATOM 649 C C . GLN A 1 80 ? 0.304 15.387 5.786 1.00 84.69 80 GLN A C 1
ATOM 651 O O . GLN A 1 80 ? -0.665 14.801 6.259 1.00 84.69 80 GLN A O 1
ATOM 656 N N . GLN A 1 81 ? 0.414 15.657 4.484 1.00 87.75 81 GLN A N 1
ATOM 657 C CA . GLN A 1 81 ? -0.608 15.285 3.497 1.00 87.75 81 GLN A CA 1
ATOM 658 C C . GLN A 1 81 ? -0.735 13.764 3.365 1.00 87.75 81 GLN A C 1
ATOM 660 O O . GLN A 1 81 ? -1.842 13.233 3.397 1.00 87.75 81 GLN A O 1
ATOM 665 N N . GLN A 1 82 ? 0.396 13.051 3.323 1.00 89.25 82 GLN A N 1
ATOM 666 C CA . GLN A 1 82 ? 0.413 11.586 3.339 1.00 89.25 82 GLN A CA 1
ATOM 667 C C . GLN A 1 82 ? -0.324 11.035 4.565 1.00 89.25 82 GLN A C 1
ATOM 669 O O . GLN A 1 82 ? -1.109 10.098 4.449 1.00 89.25 82 GLN A O 1
ATOM 674 N N . GLN A 1 83 ? -0.097 11.618 5.744 1.00 87.19 83 GLN A N 1
ATOM 675 C CA . GLN A 1 83 ? -0.748 11.178 6.974 1.00 87.19 83 GLN A CA 1
ATOM 676 C C . GLN A 1 83 ? -2.260 11.443 6.960 1.00 87.19 83 GLN A C 1
ATOM 678 O O . GLN A 1 83 ? -3.022 10.551 7.329 1.00 87.19 83 GLN A O 1
ATOM 683 N N . GLN A 1 84 ? -2.690 12.616 6.486 1.00 89.44 84 GLN A N 1
ATOM 684 C CA . GLN A 1 84 ? -4.112 12.944 6.327 1.00 89.44 84 GLN A CA 1
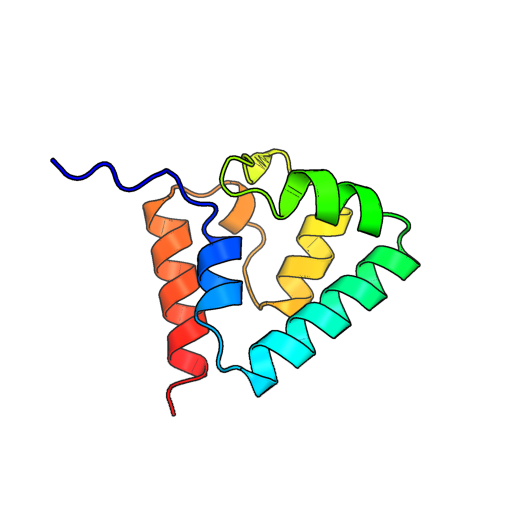ATOM 685 C C . GLN A 1 84 ? -4.816 11.952 5.400 1.00 89.44 84 GLN A C 1
ATOM 687 O O . GLN A 1 84 ? -5.907 11.476 5.706 1.00 89.44 84 GLN A O 1
ATOM 692 N N . GLU A 1 85 ? -4.179 11.591 4.288 1.00 90.50 85 GLU A N 1
ATOM 693 C CA . GLU A 1 85 ? -4.734 10.621 3.350 1.00 90.50 85 GLU A CA 1
ATOM 694 C C . GLU A 1 85 ? -4.824 9.211 3.961 1.00 90.50 85 GLU A C 1
ATOM 696 O O . GLU A 1 85 ? -5.833 8.523 3.803 1.00 90.50 85 GLU A O 1
ATOM 701 N N . VAL A 1 86 ? -3.816 8.791 4.739 1.00 89.94 86 VAL A N 1
ATOM 702 C CA . VAL A 1 86 ? -3.885 7.534 5.506 1.00 89.94 86 VAL A CA 1
ATOM 703 C C . VAL A 1 86 ? -5.080 7.539 6.459 1.00 89.94 86 VAL A C 1
ATOM 705 O O . VAL A 1 86 ? -5.810 6.551 6.518 1.00 89.94 86 VAL A O 1
ATOM 708 N N . GLU A 1 87 ? -5.299 8.628 7.194 1.00 89.06 87 GLU A N 1
ATOM 709 C CA . GLU A 1 87 ? -6.417 8.754 8.136 1.00 89.06 87 GLU A CA 1
ATOM 710 C C . GLU A 1 87 ? -7.779 8.707 7.430 1.00 89.06 87 GLU A C 1
ATOM 712 O O . GLU A 1 87 ? -8.676 8.001 7.892 1.00 89.06 87 GLU A O 1
ATOM 717 N N . GLN A 1 88 ? -7.916 9.373 6.280 1.00 90.31 88 GLN A N 1
ATOM 718 C CA . GLN A 1 88 ? -9.130 9.333 5.454 1.00 90.31 88 GLN A CA 1
ATOM 719 C C . GLN A 1 88 ? -9.443 7.927 4.927 1.00 90.31 88 GLN A C 1
ATOM 721 O O . GLN A 1 88 ? -10.596 7.494 4.910 1.00 90.31 88 GLN A O 1
ATOM 726 N N . ILE A 1 89 ? -8.422 7.180 4.506 1.00 88.94 89 ILE A N 1
ATOM 727 C CA . ILE A 1 89 ? -8.624 5.805 4.040 1.00 88.94 89 ILE A CA 1
ATOM 728 C C . ILE A 1 89 ? -9.011 4.905 5.211 1.00 88.94 89 ILE A C 1
ATOM 730 O O . ILE A 1 89 ? -9.905 4.072 5.080 1.00 88.94 89 ILE A O 1
ATOM 734 N N . LEU A 1 90 ? -8.350 5.050 6.361 1.00 87.56 90 LEU A N 1
ATOM 735 C CA . LEU A 1 90 ? -8.621 4.219 7.532 1.00 87.56 90 LEU A CA 1
ATOM 736 C C . LEU A 1 90 ? -10.013 4.462 8.120 1.00 87.56 90 LEU A C 1
ATOM 738 O O . LEU A 1 90 ? -10.652 3.490 8.526 1.00 87.56 90 LEU A O 1
ATOM 742 N N . SER A 1 91 ? -10.504 5.704 8.125 1.00 87.44 91 SER A N 1
ATOM 743 C CA . SER A 1 91 ? -11.849 6.025 8.620 1.00 87.44 91 SER A CA 1
ATOM 744 C C . SER A 1 91 ? -12.950 5.316 7.824 1.00 87.44 91 SER A C 1
ATOM 746 O O . SER A 1 91 ? -13.950 4.896 8.401 1.00 87.44 91 SER A O 1
ATOM 748 N N . SER A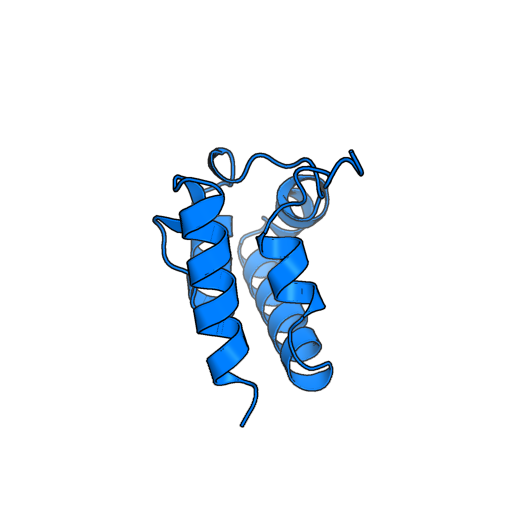 1 92 ? -12.719 5.048 6.533 1.00 85.31 92 SER A N 1
ATOM 749 C CA . SER A 1 92 ? -13.642 4.287 5.674 1.00 85.31 92 SER A CA 1
ATOM 750 C C . SER A 1 92 ? -13.858 2.832 6.129 1.00 85.31 92 SER A C 1
ATOM 752 O O . SER A 1 92 ? -14.785 2.175 5.663 1.00 85.31 92 SER A O 1
ATOM 754 N N . TYR A 1 93 ? -13.013 2.309 7.026 1.00 80.75 93 TYR A N 1
ATOM 755 C CA . TYR A 1 93 ? -13.078 0.935 7.539 1.00 80.75 93 TYR A CA 1
ATOM 756 C C . TYR A 1 93 ? -13.449 0.843 9.029 1.00 80.75 93 TYR A C 1
ATOM 758 O O . TYR A 1 93 ? -13.408 -0.252 9.589 1.00 80.75 93 TYR A O 1
ATOM 766 N N . GLN A 1 94 ? -13.760 1.967 9.683 1.00 67.12 94 GLN A N 1
ATOM 767 C CA . GLN A 1 94 ? -14.095 2.034 11.115 1.00 67.12 94 GLN A CA 1
ATOM 768 C C . GLN A 1 94 ? -15.611 2.011 11.404 1.00 67.12 94 GLN A C 1
ATOM 770 O O . GLN A 1 94 ? -16.009 2.279 12.536 1.00 67.12 94 GLN A O 1
ATOM 775 N N . HIS A 1 95 ? -16.438 1.678 10.407 1.00 53.62 95 HIS A N 1
ATOM 776 C CA . HIS A 1 95 ? -17.894 1.535 10.526 1.00 53.62 95 HIS A CA 1
ATOM 777 C C . HIS A 1 95 ? -18.336 0.092 10.778 1.00 53.62 95 HIS A C 1
ATOM 779 O O . HIS A 1 95 ? -17.719 -0.830 10.194 1.00 53.62 95 HIS A O 1
#

Organism: NCBI:txid2692134

Sequence (95 aa):
MPSVPNRNPLFQLLRQLPKPIGWQKRRAIKADLVALGKWEHYRQRVLRSEWKLGNTHIACAAVLVRQLGISYSFFTDSAQQQQQEVEQILSSYQH

Secondary structure (DSSP, 8-state):
--------HHHHHHHHS-HHHHHHHHHHHHHHHHHTT-HHHIIIIITSTT--GGGS-HHHHHHHHHHH---SGGGTS-HHHHHHHHHHHHHTT--

Radius of gyration: 12.97 Å; chains: 1; bounding box: 31×27×36 Å

pLDDT: mean 84.09, std 11.82, range [38.84, 93.88]